Protein AF-A0A921L9B3-F1 (afdb_monomer_lite)

Secondary structure (DSSP, 8-state):
-EEE-TTSPEEEEEPPTT------EEEEETTEEEEEEETTEEEE-

InterPro domains:
  IPR024968 S-layer protein, C-terminal domain, lactobacillus [PF03217] (3-45)

Sequence (45 aa):
MPLYDHNGKLIGRTLAPGTSWKTDQLATINGREYYRVATNEYVLA

Structure (mmCIF, N/CA/C/O backbone):
data_AF-A0A921L9B3-F1
#
_entry.id   AF-A0A921L9B3-F1
#
loop_
_atom_site.g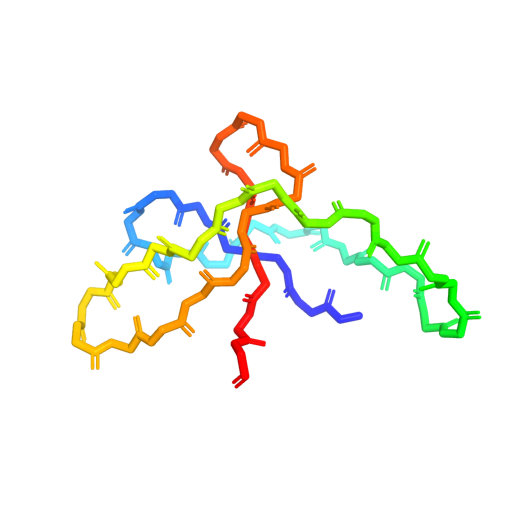roup_PDB
_atom_site.id
_atom_site.type_symbol
_atom_site.label_atom_id
_atom_site.label_alt_id
_atom_site.label_comp_id
_atom_site.label_asym_id
_atom_site.label_entity_id
_atom_site.label_seq_id
_atom_site.pdbx_PDB_ins_code
_atom_site.Cartn_x
_atom_site.Cartn_y
_atom_site.Cartn_z
_atom_site.occupancy
_atom_site.B_iso_or_equiv
_atom_site.auth_seq_id
_atom_site.auth_comp_id
_atom_site.auth_asym_id
_atom_site.auth_atom_id
_atom_site.pdbx_PDB_model_num
ATOM 1 N N . MET A 1 1 ? 0.818 -12.075 -4.697 1.00 80.38 1 MET A N 1
ATOM 2 C CA . MET A 1 1 ? -0.002 -11.040 -4.029 1.00 80.38 1 MET A CA 1
ATOM 3 C C . MET A 1 1 ? 0.009 -9.775 -4.877 1.00 80.38 1 MET A C 1
ATOM 5 O O . MET A 1 1 ? 1.086 -9.434 -5.361 1.00 80.38 1 MET A O 1
ATOM 9 N N . PRO A 1 2 ? -1.151 -9.140 -5.124 1.00 84.31 2 PRO A N 1
ATOM 10 C CA . PRO A 1 2 ? -1.234 -7.884 -5.868 1.00 84.31 2 PRO A CA 1
ATOM 11 C C . PRO A 1 2 ? -0.504 -6.760 -5.129 1.00 84.31 2 PRO A C 1
ATOM 13 O O . PRO A 1 2 ? -0.609 -6.659 -3.907 1.00 84.31 2 PRO A O 1
ATOM 16 N N . LEU A 1 3 ? 0.235 -5.942 -5.876 1.00 87.25 3 LEU A N 1
ATOM 17 C CA . LEU A 1 3 ? 0.886 -4.745 -5.359 1.00 87.25 3 LEU A CA 1
ATOM 18 C C . LEU A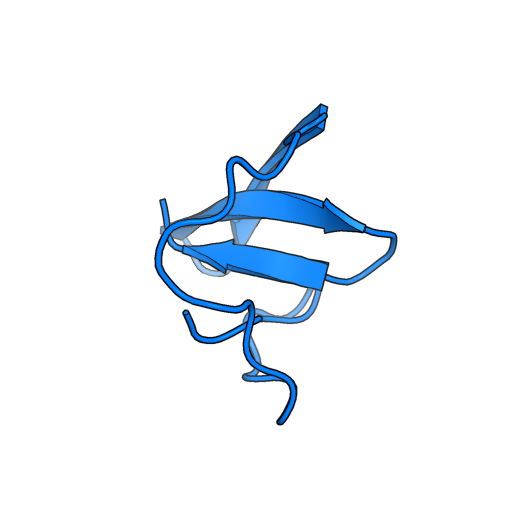 1 3 ? 0.064 -3.501 -5.719 1.00 87.25 3 LEU A C 1
ATOM 20 O O . LEU A 1 3 ? -0.575 -3.442 -6.771 1.00 87.25 3 LEU A O 1
ATOM 24 N N . TYR A 1 4 ? 0.121 -2.495 -4.859 1.00 89.94 4 TYR A N 1
ATOM 25 C CA . TYR A 1 4 ? -0.588 -1.228 -4.984 1.00 89.94 4 TYR A CA 1
ATOM 26 C C . TYR A 1 4 ? 0.394 -0.057 -4.913 1.00 89.94 4 TYR A C 1
ATOM 28 O O . TYR A 1 4 ? 1.423 -0.160 -4.250 1.00 89.94 4 TYR A O 1
ATOM 36 N N . ASP A 1 5 ? 0.095 1.044 -5.597 1.00 88.19 5 ASP A N 1
ATOM 37 C CA . ASP A 1 5 ? 0.836 2.302 -5.470 1.00 88.19 5 ASP A CA 1
ATOM 38 C C . ASP A 1 5 ? 0.319 3.164 -4.301 1.00 88.19 5 ASP A C 1
ATOM 40 O O . ASP A 1 5 ? -0.623 2.787 -3.601 1.00 88.19 5 ASP A O 1
ATOM 44 N N . HIS A 1 6 ? 0.909 4.348 -4.092 1.00 84.62 6 HIS A N 1
ATOM 45 C CA . HIS A 1 6 ? 0.487 5.285 -3.037 1.00 84.62 6 HIS A CA 1
ATOM 46 C C . HIS A 1 6 ? -0.951 5.813 -3.203 1.00 84.62 6 HIS A C 1
ATOM 48 O O . HIS A 1 6 ? -1.502 6.377 -2.261 1.00 84.62 6 HIS A O 1
ATOM 54 N N . ASN A 1 7 ? -1.562 5.634 -4.377 1.00 85.06 7 ASN A N 1
ATOM 55 C CA . ASN A 1 7 ? -2.954 5.983 -4.657 1.00 85.06 7 ASN A CA 1
ATOM 56 C C . ASN A 1 7 ? -3.900 4.788 -4.467 1.00 85.06 7 ASN A C 1
ATOM 58 O O . ASN A 1 7 ? -5.111 4.923 -4.650 1.00 85.06 7 ASN A O 1
ATOM 62 N N . GLY A 1 8 ? -3.374 3.609 -4.117 1.00 81.75 8 GLY A N 1
ATOM 63 C CA . GLY A 1 8 ? -4.144 2.376 -3.995 1.00 81.75 8 GLY A CA 1
ATOM 64 C C . GLY A 1 8 ? -4.491 1.775 -5.356 1.00 81.75 8 GLY A C 1
ATOM 65 O O . GLY A 1 8 ? -5.410 0.960 -5.458 1.00 81.75 8 GLY A O 1
ATOM 66 N N . LYS A 1 9 ? -3.784 2.172 -6.418 1.00 87.12 9 LYS A N 1
ATOM 67 C CA . LYS A 1 9 ? -3.939 1.595 -7.750 1.00 87.12 9 LYS A CA 1
ATOM 68 C C . LYS A 1 9 ? -3.076 0.353 -7.862 1.00 87.12 9 LYS A C 1
ATOM 70 O O . LYS A 1 9 ? -1.911 0.360 -7.483 1.00 87.12 9 LYS A O 1
ATOM 75 N N . LEU A 1 10 ? -3.643 -0.699 -8.444 1.00 86.31 10 LEU A N 1
ATOM 76 C CA . LEU A 1 10 ? -2.903 -1.914 -8.744 1.00 86.31 10 LEU A CA 1
ATOM 77 C C . LEU A 1 10 ? -1.730 -1.592 -9.683 1.00 86.31 10 LEU A C 1
ATOM 79 O O . LEU A 1 10 ? -1.927 -1.175 -10.828 1.00 86.31 10 LEU A O 1
ATOM 83 N N . ILE A 1 11 ? -0.516 -1.821 -9.205 1.00 85.38 11 ILE A N 1
ATOM 84 C CA . ILE A 1 11 ? 0.668 -1.909 -10.052 1.00 85.38 11 ILE A CA 1
ATOM 85 C C . ILE A 1 11 ? 0.691 -3.341 -10.577 1.00 85.38 11 ILE A C 1
ATOM 87 O O . ILE A 1 11 ? 0.556 -4.285 -9.807 1.00 85.38 11 ILE A O 1
ATOM 91 N N . GLY A 1 12 ? 0.817 -3.530 -11.894 1.00 79.06 12 GLY A N 1
ATOM 92 C CA . GLY A 1 12 ? 0.748 -4.844 -12.563 1.00 79.06 12 GLY A CA 1
ATOM 93 C C . GLY A 1 12 ? 1.867 -5.831 -12.192 1.00 79.06 12 GLY A C 1
ATOM 94 O O . GLY A 1 12 ? 2.137 -6.772 -12.931 1.00 79.06 12 GLY A O 1
ATOM 95 N N . ARG A 1 13 ? 2.550 -5.597 -11.071 1.00 80.12 13 ARG A N 1
ATOM 96 C CA . ARG A 1 13 ? 3.554 -6.453 -10.461 1.00 80.12 13 ARG A CA 1
ATOM 97 C C . ARG A 1 13 ? 2.884 -7.244 -9.345 1.00 80.12 13 ARG A C 1
ATOM 99 O O . ARG A 1 13 ? 2.061 -6.731 -8.591 1.00 80.12 13 ARG A O 1
ATOM 106 N N . THR A 1 14 ? 3.266 -8.501 -9.211 1.00 80.12 14 THR A N 1
ATOM 107 C CA . THR A 1 14 ? 2.798 -9.354 -8.123 1.00 80.12 14 THR A CA 1
ATOM 108 C C . THR A 1 14 ? 3.979 -9.879 -7.342 1.00 80.12 14 THR A C 1
ATOM 110 O O . THR A 1 14 ? 4.952 -10.350 -7.927 1.00 80.12 14 THR A O 1
ATOM 113 N N . LEU A 1 15 ? 3.865 -9.864 -6.021 1.00 79.94 15 LEU A N 1
ATOM 114 C CA . LEU A 1 15 ? 4.805 -10.570 -5.166 1.00 79.94 15 LEU A CA 1
ATOM 115 C C . LEU A 1 15 ? 4.589 -12.076 -5.288 1.00 79.94 15 LEU A C 1
ATOM 117 O O . LEU A 1 15 ? 3.439 -12.540 -5.331 1.00 79.94 15 LEU A O 1
ATOM 121 N N . ALA A 1 16 ? 5.687 -12.826 -5.304 1.00 79.38 16 ALA A N 1
ATOM 122 C CA . ALA A 1 16 ? 5.642 -14.277 -5.266 1.00 79.38 16 ALA A CA 1
ATOM 123 C C . ALA A 1 16 ? 4.902 -14.751 -3.995 1.00 79.38 16 ALA A C 1
ATOM 125 O O . ALA A 1 16 ? 5.132 -14.212 -2.907 1.00 79.38 16 ALA A O 1
ATOM 126 N N . PRO A 1 17 ? 3.970 -15.712 -4.113 1.00 73.50 17 PRO A N 1
ATOM 127 C CA . PRO A 1 17 ? 3.369 -16.348 -2.948 1.00 73.50 17 PRO A CA 1
ATOM 128 C C . PRO A 1 17 ? 4.418 -17.206 -2.221 1.00 73.50 17 PRO A C 1
ATOM 130 O O . PRO A 1 17 ? 5.240 -17.856 -2.860 1.00 73.50 17 PRO A O 1
ATOM 133 N N . GLY A 1 18 ? 4.385 -17.216 -0.886 1.00 74.75 18 GLY A N 1
ATOM 134 C CA . GLY A 1 18 ? 5.265 -18.058 -0.062 1.00 74.75 18 GLY A CA 1
ATOM 135 C C . GLY A 1 18 ? 6.634 -17.462 0.282 1.00 74.75 18 GLY A C 1
ATOM 136 O O . GLY A 1 18 ? 7.425 -18.118 0.952 1.00 74.75 18 GLY A O 1
ATOM 137 N N . THR A 1 19 ? 6.921 -16.225 -0.123 1.00 74.94 19 THR A N 1
ATOM 138 C CA . THR A 1 19 ? 8.120 -15.497 0.311 1.00 74.94 19 THR A CA 1
ATOM 139 C C . THR A 1 19 ? 7.781 -14.524 1.438 1.00 74.94 19 THR A C 1
ATOM 141 O O . THR A 1 19 ? 6.800 -13.786 1.355 1.00 74.94 19 THR A O 1
ATOM 144 N N . SER A 1 20 ? 8.600 -14.503 2.489 1.00 76.75 20 SER A N 1
ATOM 145 C CA . SER A 1 20 ? 8.461 -13.549 3.592 1.00 76.75 20 SER A CA 1
ATOM 146 C C . SER A 1 20 ? 8.944 -12.171 3.150 1.00 76.75 20 SER A C 1
ATOM 148 O O . SER A 1 20 ? 10.145 -11.948 2.988 1.00 76.75 20 SER A O 1
ATOM 150 N N . TRP A 1 21 ? 8.015 -11.243 2.947 1.00 77.81 21 TRP A N 1
ATOM 151 C CA . TRP A 1 21 ? 8.338 -9.865 2.588 1.00 77.81 21 TRP A CA 1
ATOM 152 C C . TRP A 1 21 ? 8.552 -9.038 3.847 1.00 77.81 21 TRP A C 1
ATOM 154 O O . TRP A 1 21 ? 7.762 -9.105 4.788 1.00 77.81 21 TRP A O 1
ATOM 164 N N . LYS A 1 22 ? 9.637 -8.261 3.874 1.00 77.19 22 LYS A N 1
ATOM 165 C CA . LYS A 1 22 ? 9.850 -7.286 4.939 1.00 77.19 22 LYS A CA 1
ATOM 166 C C . LYS A 1 22 ? 9.016 -6.055 4.639 1.00 77.19 22 LYS A C 1
ATOM 168 O O . LYS A 1 22 ? 9.148 -5.463 3.573 1.00 77.19 22 LYS A O 1
ATOM 173 N N . THR A 1 23 ? 8.185 -5.692 5.598 1.00 87.06 23 THR A N 1
ATOM 174 C CA . THR A 1 23 ? 7.373 -4.485 5.558 1.00 87.06 23 THR A CA 1
ATOM 175 C C . THR A 1 23 ? 7.968 -3.507 6.547 1.00 87.06 23 THR A C 1
ATOM 177 O O . THR A 1 23 ? 8.268 -3.892 7.680 1.00 87.06 23 THR A O 1
ATOM 180 N N . ASP A 1 24 ? 8.169 -2.267 6.136 1.00 83.12 24 ASP A N 1
ATOM 181 C CA . ASP A 1 24 ? 8.794 -1.272 7.001 1.00 83.12 24 ASP A CA 1
ATOM 182 C C . ASP A 1 24 ? 7.769 -0.339 7.653 1.00 83.12 24 ASP A C 1
ATOM 184 O O . ASP A 1 24 ? 8.001 0.142 8.761 1.00 83.12 24 ASP A O 1
ATOM 188 N N . GLN A 1 25 ? 6.630 -0.109 6.994 1.00 84.94 25 GLN A N 1
ATOM 189 C CA . GLN A 1 25 ? 5.555 0.751 7.490 1.00 84.94 25 GLN A CA 1
ATOM 190 C C . GLN A 1 25 ? 4.170 0.239 7.089 1.00 84.94 25 GLN A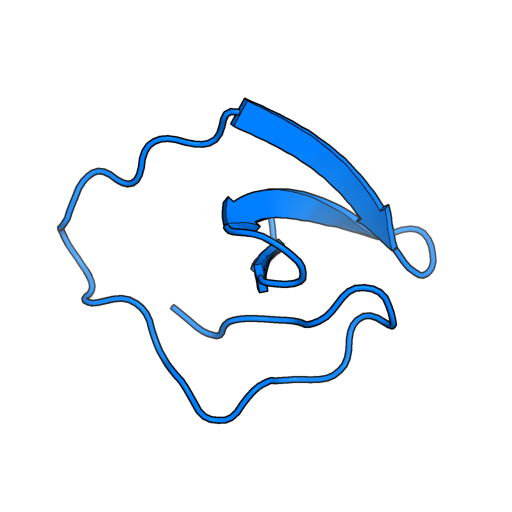 C 1
ATOM 192 O O . GLN A 1 25 ? 4.005 -0.428 6.066 1.00 84.94 25 GLN A O 1
ATOM 197 N N . LEU A 1 26 ? 3.169 0.614 7.885 1.00 88.38 26 LEU A N 1
ATOM 198 C CA . LEU A 1 26 ? 1.758 0.564 7.514 1.00 88.38 26 LEU A CA 1
ATOM 199 C C . LEU A 1 26 ? 1.336 1.923 6.951 1.00 88.38 26 LEU A C 1
ATOM 201 O O . LEU A 1 26 ? 1.656 2.967 7.519 1.00 88.38 26 LEU A O 1
ATOM 205 N N . ALA A 1 27 ? 0.614 1.903 5.840 1.00 88.38 27 ALA A N 1
ATOM 206 C CA . ALA A 1 27 ? 0.045 3.072 5.195 1.00 88.38 27 ALA A CA 1
ATOM 207 C C . ALA A 1 27 ? -1.460 2.878 5.019 1.00 88.38 27 ALA A C 1
ATOM 209 O O . ALA A 1 27 ? -1.908 1.851 4.514 1.00 88.38 27 ALA A O 1
ATOM 210 N N . THR A 1 28 ? -2.245 3.881 5.394 1.00 90.25 28 THR A N 1
ATOM 211 C CA . THR A 1 28 ? -3.684 3.884 5.134 1.00 90.25 28 THR A CA 1
ATOM 212 C C . THR A 1 28 ? -3.949 4.601 3.814 1.00 90.25 28 THR A C 1
ATOM 214 O O . THR A 1 28 ? -3.758 5.811 3.715 1.00 90.25 28 THR A O 1
ATOM 217 N N . ILE A 1 29 ? -4.394 3.867 2.794 1.00 88.00 29 ILE A N 1
ATOM 218 C CA . ILE A 1 29 ? -4.689 4.396 1.457 1.00 88.00 29 ILE A CA 1
ATOM 219 C C . ILE A 1 29 ? -6.179 4.182 1.177 1.00 88.00 29 ILE A C 1
ATOM 221 O O . ILE A 1 29 ? -6.679 3.062 1.254 1.00 88.00 29 ILE A O 1
ATOM 225 N N . ASN A 1 30 ? -6.927 5.247 0.878 1.00 85.94 30 ASN A N 1
ATOM 226 C CA . ASN A 1 30 ? -8.384 5.179 0.665 1.00 85.94 30 ASN A CA 1
ATOM 227 C C . ASN A 1 30 ? -9.155 4.469 1.805 1.00 85.94 30 ASN A C 1
ATOM 229 O O . ASN A 1 30 ? -10.095 3.715 1.557 1.00 85.94 30 ASN A O 1
ATOM 233 N N . GLY A 1 31 ? -8.732 4.663 3.059 1.00 87.19 31 GLY A N 1
ATOM 234 C CA . GLY A 1 31 ? -9.371 4.049 4.232 1.00 87.19 31 GLY A CA 1
ATOM 235 C C . GLY A 1 31 ? -9.097 2.551 4.414 1.00 87.19 31 GLY A C 1
ATOM 236 O O . GLY A 1 31 ? -9.718 1.928 5.268 1.00 87.19 31 GLY A O 1
ATOM 237 N N . ARG A 1 32 ? -8.181 1.966 3.633 1.00 89.38 32 ARG A N 1
ATOM 238 C CA . ARG A 1 32 ? -7.691 0.593 3.815 1.00 89.38 32 ARG A CA 1
ATOM 239 C C . ARG A 1 32 ? -6.237 0.613 4.249 1.00 89.38 32 ARG A C 1
ATOM 241 O O . ARG A 1 32 ? -5.478 1.475 3.813 1.00 89.38 32 ARG A O 1
ATOM 248 N N . GLU A 1 33 ? -5.859 -0.328 5.096 1.00 90.88 33 GLU A N 1
ATOM 249 C CA . GLU A 1 33 ? -4.484 -0.481 5.553 1.00 90.88 33 GLU A CA 1
ATOM 250 C C . GLU A 1 33 ? -3.669 -1.308 4.556 1.00 90.88 33 GLU A C 1
ATOM 252 O O . GLU A 1 33 ? -4.130 -2.315 4.017 1.00 90.88 33 GLU A O 1
ATOM 257 N N . TYR A 1 34 ? -2.447 -0.855 4.298 1.00 90.75 34 TYR A N 1
ATOM 258 C CA . TYR A 1 34 ? -1.494 -1.517 3.428 1.00 90.75 34 TYR A CA 1
ATOM 259 C C . TYR A 1 34 ? -0.126 -1.574 4.090 1.00 90.75 34 TYR A C 1
ATOM 261 O O . TYR A 1 34 ? 0.322 -0.620 4.722 1.00 90.75 34 TYR A O 1
ATOM 269 N N . TYR A 1 35 ? 0.586 -2.663 3.861 1.00 90.81 35 TYR A N 1
ATOM 270 C CA . TYR A 1 35 ? 1.984 -2.805 4.211 1.00 90.81 35 TYR A CA 1
ATOM 271 C C . TYR A 1 35 ? 2.880 -2.285 3.091 1.00 90.81 35 TYR A C 1
ATOM 273 O O . TYR A 1 35 ? 2.818 -2.770 1.959 1.00 90.81 35 TYR A O 1
ATOM 281 N N . ARG A 1 36 ? 3.749 -1.321 3.397 1.00 89.44 36 ARG A N 1
ATOM 282 C CA . ARG A 1 36 ? 4.764 -0.843 2.457 1.00 89.44 36 ARG A CA 1
ATOM 283 C C . ARG A 1 36 ? 5.870 -1.882 2.317 1.00 89.44 36 ARG A C 1
ATOM 285 O O . ARG A 1 36 ? 6.452 -2.311 3.312 1.00 89.44 36 ARG A O 1
ATOM 292 N N . VAL A 1 37 ? 6.150 -2.268 1.075 1.00 88.44 37 VAL A N 1
ATOM 293 C CA . VAL A 1 37 ? 7.225 -3.212 0.725 1.00 88.44 37 VAL A CA 1
ATOM 294 C C . VAL A 1 37 ? 8.360 -2.544 -0.050 1.00 88.44 37 VAL A C 1
ATOM 296 O O . VAL A 1 37 ? 9.489 -3.025 0.003 1.00 88.44 37 VAL A O 1
ATOM 299 N N . ALA A 1 38 ? 8.091 -1.428 -0.739 1.00 85.06 38 ALA A N 1
ATOM 300 C CA . ALA A 1 38 ? 9.104 -0.587 -1.375 1.00 85.06 38 ALA A CA 1
ATOM 301 C C . ALA A 1 38 ? 8.599 0.856 -1.576 1.00 85.06 38 ALA A C 1
ATOM 303 O O . ALA A 1 38 ? 7.457 1.193 -1.250 1.00 85.06 38 ALA A O 1
ATOM 304 N N . THR A 1 39 ? 9.447 1.732 -2.125 1.00 85.06 39 THR A N 1
ATOM 305 C CA . THR A 1 39 ? 9.071 3.107 -2.486 1.00 85.06 39 THR A CA 1
ATOM 306 C C . THR A 1 39 ? 7.929 3.089 -3.504 1.00 85.06 39 THR A C 1
ATOM 308 O O . THR A 1 39 ? 8.126 2.651 -4.633 1.00 85.06 39 THR A O 1
ATOM 311 N N . ASN A 1 40 ? 6.753 3.595 -3.118 1.00 84.00 40 ASN A N 1
ATOM 312 C CA . ASN A 1 40 ? 5.510 3.533 -3.902 1.00 84.00 40 ASN A CA 1
ATOM 313 C C . ASN A 1 40 ? 4.978 2.112 -4.183 1.00 84.00 40 ASN A C 1
ATOM 315 O O . ASN A 1 40 ? 4.199 1.954 -5.119 1.00 84.00 40 ASN A O 1
ATOM 319 N N . GLU A 1 41 ? 5.355 1.096 -3.402 1.00 87.75 41 GLU A 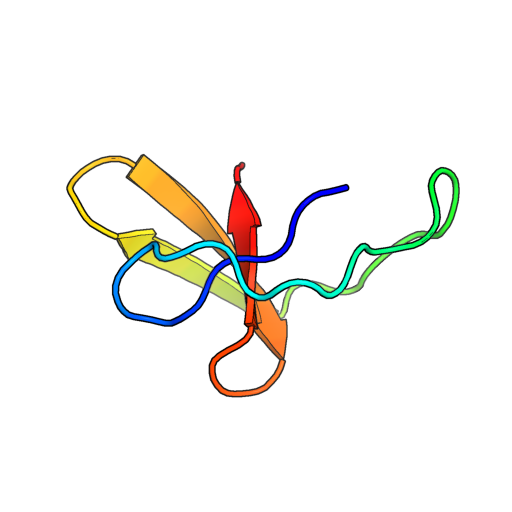N 1
ATOM 320 C CA . GLU A 1 41 ? 4.805 -0.259 -3.543 1.00 87.75 41 GLU A CA 1
ATOM 321 C C . GLU A 1 41 ? 4.275 -0.781 -2.202 1.00 87.75 41 GLU A C 1
ATOM 323 O O . GLU A 1 41 ? 4.982 -0.815 -1.188 1.00 87.75 41 GLU A O 1
ATOM 328 N N . TYR A 1 42 ? 3.019 -1.215 -2.220 1.00 89.50 42 TYR A N 1
ATOM 329 C CA . TYR A 1 42 ? 2.237 -1.570 -1.045 1.00 89.50 42 TYR A CA 1
ATOM 330 C C . TYR A 1 42 ? 1.472 -2.878 -1.262 1.00 89.50 42 TYR A C 1
ATOM 332 O O . TYR A 1 42 ? 1.084 -3.209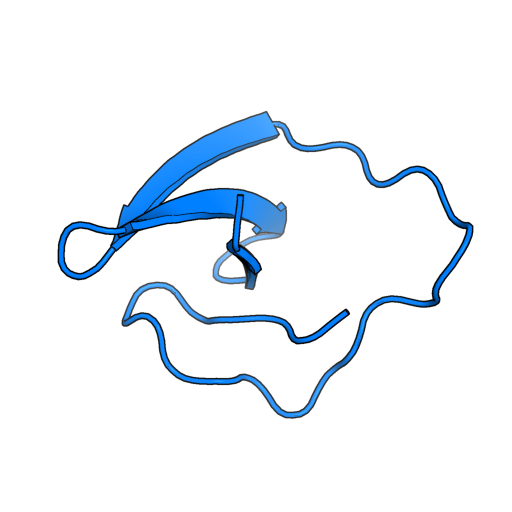 -2.379 1.00 89.50 42 TYR A O 1
ATOM 340 N N . VAL A 1 43 ? 1.215 -3.618 -0.190 1.00 88.94 43 VAL A N 1
ATOM 341 C CA . VAL A 1 43 ? 0.418 -4.853 -0.185 1.00 88.94 43 VAL A CA 1
ATOM 342 C C . VAL A 1 43 ? -0.756 -4.648 0.753 1.00 88.94 43 VAL A C 1
ATOM 344 O O . VAL A 1 43 ? -0.572 -4.095 1.829 1.00 88.94 43 VAL A O 1
ATOM 347 N N . LEU A 1 44 ? -1.957 -5.063 0.358 1.00 86.81 44 LEU A N 1
ATOM 348 C CA . LEU A 1 44 ? -3.128 -4.968 1.232 1.00 86.81 44 LEU A CA 1
ATOM 349 C C . LEU A 1 44 ? -2.906 -5.807 2.503 1.00 86.81 44 LEU A C 1
ATOM 351 O O . LEU A 1 44 ? -2.463 -6.954 2.384 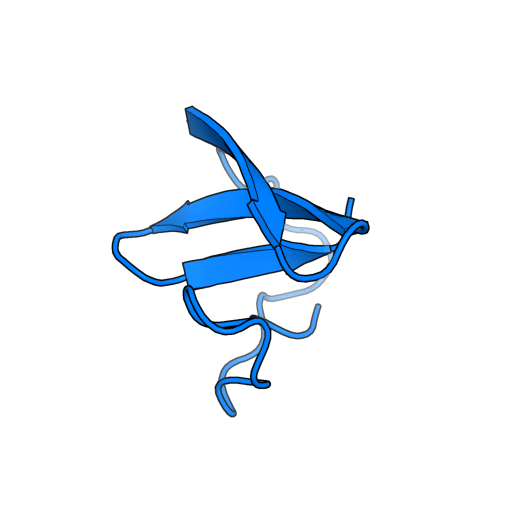1.00 86.81 44 LEU A O 1
ATOM 355 N N . ALA A 1 45 ? -3.165 -5.210 3.672 1.00 83.31 45 ALA A N 1
ATOM 356 C CA . ALA A 1 45 ? -3.053 -5.875 4.969 1.00 83.31 45 ALA A CA 1
ATOM 357 C C . ALA A 1 45 ? -4.145 -6.931 5.191 1.00 83.31 45 ALA A C 1
ATOM 359 O O . ALA A 1 45 ? -5.274 -6.737 4.679 1.00 83.31 45 ALA A O 1
#

Foldseek 3Di:
DFKAFLQRHTDVDDDDPPDDADFDDWDQHPNFIWTDRDHRITHGD

Organism: NCBI:txid1612

Radius of gyration: 9.53 Å; chains: 1; bounding box: 19×24×20 Å

pLDDT: mean 84.61, std 4.73, range [73.5, 90.88]